Protein AF-A0A3Q3EXM2-F1 (afdb_monomer)

Organism: NCBI:txid56723

Radius of gyration: 18.2 Å; Cα contacts (8 Å, |Δi|>4): 73; chains: 1; bounding box: 41×37×50 Å

Foldseek 3Di:
DVVVLQVCQVCVCPPPVNCNADPHRDQKDKDFPPCPVVVVCQCPVPDDDGDDPDDTDMRIHGDDPPDDDWDFDDDPNHGDDTDDDPPDDPPDD

InterPro domains:
  IPR023411 Ribonuclease A, active site [PS00127] (25-31)
  IPR023412 Ribonuclease A-domain [PF00074] (7-74)
  IPR023412 Ribonuclease A-domain [SM00092] (2-86)
  IPR036816 Ribonuclease A-like domain superfamily [G3DSA:3.10.130.10] (1-88)
  IPR036816 Ribonuclease A-like domain superfamily [SSF54076] (8-84)

Sequence (93 aa):
SAERKLGDCTANMNDPQKEININYCKRLNTFIVGAGQRIRTMCGSKIGEVTSPDTFNTIDCKLQQGSVYPNFTCVNGYPVHYKEEKEGAGSDI

Mean predicted aligned error: 11.0 Å

pLDDT: mean 75.83, std 14.81, range [38.84, 90.56]

Secondary structure (DS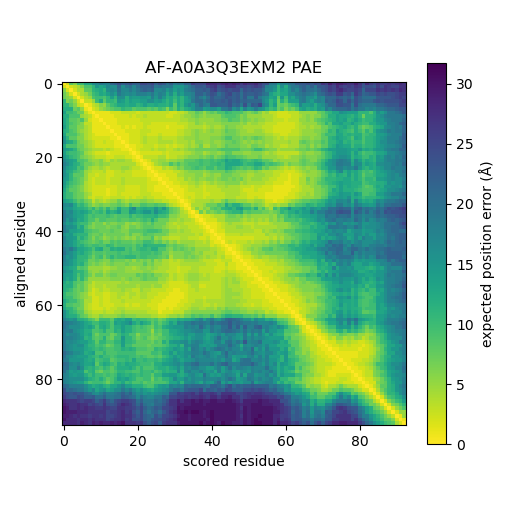SP, 8-state):
-HHHHHHHHHHHHT-TTT-SSSSS--SEEEEEES-HHHHHHHSTT--S----SS--EEEEEEPPTT----EEEEETTEEEEEEPPPS------

Structure (mmCIF, N/CA/C/O backbone):
data_AF-A0A3Q3EXM2-F1
#
_entry.id   AF-A0A3Q3EXM2-F1
#
loop_
_atom_site.group_PDB
_atom_site.id
_atom_site.type_symbol
_atom_site.label_atom_id
_atom_site.label_alt_id
_atom_site.label_comp_id
_atom_site.label_asym_id
_atom_site.label_entity_id
_atom_site.label_seq_id
_atom_site.pdbx_PDB_ins_code
_atom_site.Cartn_x
_atom_site.Cartn_y
_atom_site.Cartn_z
_atom_site.occupancy
_atom_site.B_iso_or_equiv
_atom_site.auth_seq_id
_atom_site.auth_comp_id
_atom_site.auth_asym_id
_atom_site.auth_atom_id
_atom_site.pdbx_PDB_model_num
ATOM 1 N N . SER A 1 1 ? 1.444 -18.378 3.020 1.00 48.22 1 SER A N 1
ATOM 2 C CA . SER A 1 1 ? 2.908 -18.225 3.097 1.00 48.22 1 SER A CA 1
ATOM 3 C C . SER A 1 1 ? 3.249 -16.742 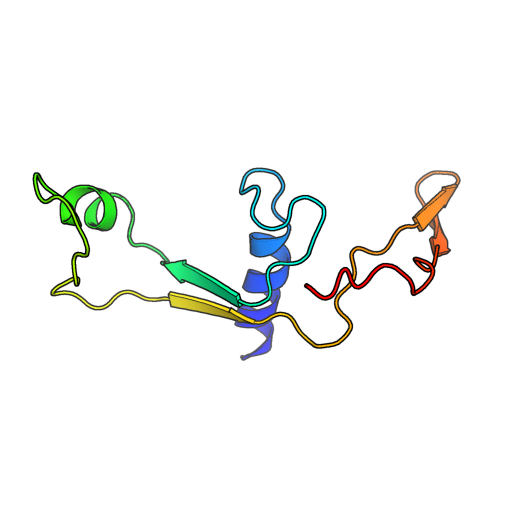3.100 1.00 48.22 1 SER A C 1
ATOM 5 O O . SER A 1 1 ? 2.419 -15.941 2.672 1.00 48.22 1 SER A O 1
ATOM 7 N N . ALA A 1 2 ? 4.427 -16.367 3.604 1.00 48.19 2 ALA A N 1
ATOM 8 C CA . ALA A 1 2 ? 4.911 -14.982 3.607 1.00 48.19 2 ALA A CA 1
ATOM 9 C C . ALA A 1 2 ? 4.935 -14.351 2.197 1.00 48.19 2 ALA A C 1
ATOM 11 O O . ALA A 1 2 ? 4.688 -13.159 2.053 1.00 48.19 2 ALA A O 1
ATOM 12 N N . GLU A 1 3 ? 5.106 -15.167 1.156 1.00 41.59 3 GLU A N 1
ATOM 13 C CA . GLU A 1 3 ? 5.081 -14.747 -0.253 1.00 41.59 3 GLU A CA 1
ATOM 14 C C . GLU A 1 3 ? 3.727 -14.175 -0.687 1.00 41.59 3 GLU A C 1
ATOM 16 O O . GLU A 1 3 ? 3.679 -13.214 -1.448 1.00 41.59 3 GLU A O 1
ATOM 21 N N . ARG A 1 4 ? 2.616 -14.709 -0.157 1.00 48.47 4 ARG A N 1
ATOM 22 C CA . ARG A 1 4 ? 1.268 -14.226 -0.497 1.00 48.47 4 ARG A CA 1
ATOM 23 C C . ARG A 1 4 ? 1.023 -12.811 0.057 1.00 48.47 4 ARG A C 1
ATOM 25 O O . ARG A 1 4 ? 0.450 -11.988 -0.636 1.00 48.47 4 ARG A O 1
ATOM 32 N N . LYS A 1 5 ? 1.550 -12.509 1.255 1.00 54.38 5 LYS A N 1
ATOM 33 C CA . LYS A 1 5 ? 1.491 -11.165 1.871 1.00 54.38 5 LYS A CA 1
ATOM 34 C C . LYS A 1 5 ? 2.420 -10.153 1.184 1.00 54.38 5 LYS A C 1
ATOM 36 O O . LYS A 1 5 ? 2.102 -8.970 1.136 1.00 54.38 5 LYS A O 1
ATOM 41 N N . LEU A 1 6 ? 3.563 -10.601 0.657 1.00 53.59 6 LEU A N 1
ATOM 42 C CA . LEU A 1 6 ? 4.507 -9.732 -0.056 1.00 53.59 6 LEU A CA 1
ATOM 43 C C . LEU A 1 6 ? 3.987 -9.342 -1.452 1.00 53.59 6 LEU A C 1
ATOM 45 O O . LEU A 1 6 ? 4.133 -8.188 -1.852 1.00 53.59 6 LEU A O 1
ATOM 49 N N . GLY A 1 7 ? 3.322 -10.274 -2.150 1.00 58.88 7 GLY A N 1
ATOM 50 C CA . GLY A 1 7 ? 2.618 -9.995 -3.408 1.00 58.88 7 GLY A CA 1
ATOM 51 C C . GLY A 1 7 ? 1.535 -8.921 -3.255 1.00 58.88 7 GLY A C 1
ATOM 52 O O . GLY A 1 7 ? 1.416 -8.045 -4.112 1.00 58.88 7 GLY A O 1
ATOM 53 N N . ASP A 1 8 ? 0.831 -8.918 -2.118 1.00 73.19 8 ASP A N 1
ATOM 54 C CA . ASP A 1 8 ? -0.142 -7.874 -1.788 1.00 73.19 8 ASP A CA 1
ATOM 55 C C . ASP A 1 8 ? 0.533 -6.509 -1.591 1.00 73.19 8 ASP A C 1
ATOM 57 O O . ASP A 1 8 ? 0.009 -5.499 -2.054 1.00 73.19 8 ASP A O 1
ATOM 61 N N . CYS A 1 9 ? 1.701 -6.436 -0.950 1.00 83.81 9 CYS A N 1
ATOM 62 C CA . CYS A 1 9 ? 2.373 -5.155 -0.726 1.00 83.81 9 CYS A CA 1
ATOM 63 C C . CYS A 1 9 ? 2.850 -4.502 -2.020 1.00 83.81 9 CYS A C 1
ATOM 65 O O . CYS A 1 9 ? 2.528 -3.341 -2.258 1.00 83.81 9 CYS A O 1
ATOM 67 N N . THR A 1 10 ? 3.578 -5.220 -2.876 1.00 80.12 10 THR A N 1
ATOM 68 C CA . THR A 1 10 ? 4.106 -4.628 -4.115 1.00 80.12 10 THR A CA 1
ATOM 69 C C . THR A 1 10 ? 2.979 -4.152 -5.027 1.00 80.12 10 THR A C 1
ATOM 71 O O . THR A 1 10 ? 3.050 -3.039 -5.539 1.00 80.12 10 THR A O 1
ATOM 74 N N . ALA A 1 11 ? 1.918 -4.945 -5.195 1.00 84.38 11 ALA A N 1
ATOM 75 C CA . ALA A 1 11 ? 0.783 -4.548 -6.023 1.00 84.38 11 ALA A CA 1
ATOM 76 C C . ALA A 1 11 ? 0.025 -3.351 -5.427 1.00 84.38 11 ALA A C 1
ATOM 78 O O . ALA A 1 11 ? -0.252 -2.389 -6.134 1.00 84.38 11 ALA A O 1
ATOM 79 N N . ASN A 1 12 ? -0.270 -3.367 -4.120 1.00 85.94 12 ASN A N 1
ATOM 80 C CA . ASN A 1 12 ? -1.047 -2.297 -3.488 1.00 85.94 12 ASN A CA 1
ATOM 81 C C . ASN A 1 12 ? -0.268 -0.985 -3.330 1.00 85.94 12 ASN A C 1
ATOM 83 O O . ASN A 1 12 ? -0.868 0.082 -3.415 1.00 85.94 12 ASN A O 1
ATOM 87 N N . MET A 1 13 ? 1.041 -1.043 -3.074 1.00 85.38 13 MET A N 1
ATOM 88 C CA . MET A 1 13 ? 1.886 0.148 -2.912 1.00 85.38 13 MET A CA 1
ATOM 89 C C . MET A 1 13 ? 2.147 0.866 -4.241 1.00 85.38 13 MET A C 1
ATOM 91 O O . MET A 1 13 ? 2.344 2.077 -4.244 1.00 85.38 13 MET A O 1
ATOM 95 N N . ASN A 1 14 ? 2.138 0.123 -5.353 1.00 80.69 14 ASN A N 1
ATOM 96 C CA . ASN A 1 14 ? 2.361 0.638 -6.706 1.00 80.69 14 ASN A CA 1
ATOM 97 C C . ASN A 1 14 ? 1.063 0.845 -7.500 1.00 80.69 14 ASN A C 1
ATOM 99 O O . ASN A 1 14 ? 1.119 1.114 -8.697 1.00 80.69 14 ASN A O 1
ATOM 103 N N . ASP A 1 15 ? -0.098 0.691 -6.863 1.00 85.56 15 ASP A N 1
ATOM 104 C CA . ASP A 1 15 ? -1.386 0.929 -7.504 1.00 85.56 15 ASP A CA 1
ATOM 105 C C . ASP A 1 15 ? -1.524 2.429 -7.835 1.00 85.56 15 ASP A C 1
ATOM 107 O O . ASP A 1 15 ? -1.564 3.253 -6.909 1.00 85.56 15 ASP A O 1
ATOM 111 N N . PRO A 1 16 ? -1.615 2.811 -9.125 1.00 80.31 16 PRO A N 1
ATOM 112 C CA . PRO A 1 16 ? -1.679 4.212 -9.524 1.00 80.31 16 PRO A CA 1
ATOM 113 C C . PRO A 1 16 ? -2.937 4.919 -9.008 1.00 80.31 16 PRO A C 1
ATOM 115 O O . PRO A 1 16 ? -2.923 6.136 -8.880 1.00 80.31 16 PRO A O 1
ATOM 118 N N . GLN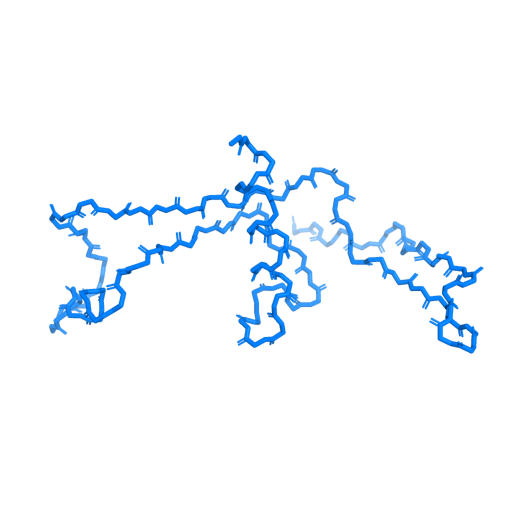 A 1 17 ? -4.006 4.189 -8.667 1.00 85.19 17 GLN A N 1
ATOM 119 C CA . GLN A 1 17 ? -5.222 4.782 -8.098 1.00 85.19 17 GLN A CA 1
ATOM 120 C C . GLN A 1 17 ? -5.086 5.116 -6.609 1.00 85.19 17 GLN A C 1
ATOM 122 O O . GLN A 1 17 ? -5.908 5.854 -6.067 1.00 85.19 17 GLN A O 1
ATOM 127 N N . LYS A 1 18 ? -4.090 4.540 -5.924 1.00 83.50 18 LYS A N 1
ATOM 128 C CA . L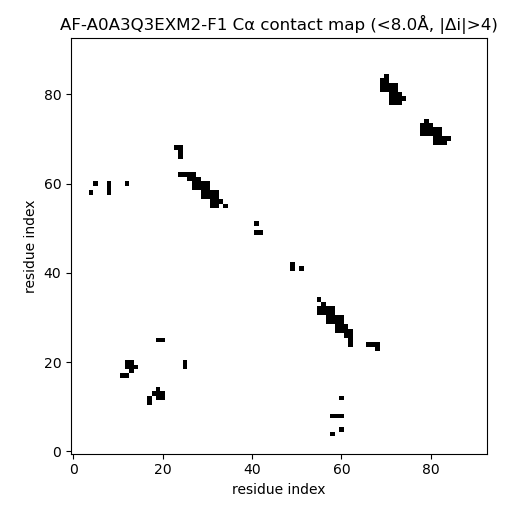YS A 1 18 ? -3.884 4.731 -4.481 1.00 83.50 18 LYS A CA 1
ATOM 129 C C . LYS A 1 18 ? -2.875 5.822 -4.163 1.00 83.50 18 LYS A C 1
ATOM 131 O O . LYS A 1 18 ? -2.829 6.246 -3.013 1.00 83.50 18 LYS A O 1
ATOM 136 N N . GLU A 1 19 ? -2.082 6.248 -5.149 1.00 83.19 19 GLU A N 1
ATOM 137 C CA . GLU A 1 19 ? -1.196 7.414 -5.037 1.00 83.19 19 GLU A CA 1
ATOM 138 C C . GLU A 1 19 ? -0.234 7.352 -3.824 1.00 83.19 19 GLU A C 1
ATOM 140 O O . GLU A 1 19 ? 0.154 8.367 -3.255 1.00 83.19 19 GLU A O 1
ATOM 145 N N . ILE A 1 20 ? 0.166 6.147 -3.393 1.00 83.25 20 ILE A N 1
ATOM 146 C CA . ILE A 1 20 ? 0.969 5.962 -2.166 1.00 83.25 20 ILE A CA 1
ATOM 147 C C . ILE A 1 20 ? 2.437 6.287 -2.411 1.00 83.25 20 ILE A C 1
ATOM 149 O O . ILE A 1 20 ? 3.076 6.962 -1.606 1.00 83.25 20 ILE A O 1
ATOM 153 N N . ASN A 1 21 ? 2.970 5.785 -3.517 1.00 79.00 21 ASN A N 1
ATOM 154 C CA . ASN A 1 21 ? 4.344 6.005 -3.914 1.00 79.00 21 ASN A CA 1
ATOM 155 C C . ASN A 1 21 ? 4.368 6.852 -5.192 1.00 79.00 21 ASN A C 1
ATOM 157 O O . ASN A 1 21 ? 4.538 6.344 -6.300 1.00 79.00 21 ASN A O 1
ATOM 161 N N . ILE A 1 22 ? 4.155 8.157 -5.037 1.00 70.31 22 ILE A N 1
ATOM 162 C CA . ILE A 1 22 ? 4.293 9.116 -6.135 1.00 70.31 22 ILE A CA 1
ATOM 163 C C . ILE A 1 22 ? 5.710 9.687 -6.074 1.00 70.31 22 ILE A C 1
ATOM 165 O O . ILE A 1 22 ? 6.066 10.347 -5.101 1.00 70.31 22 ILE A O 1
ATOM 169 N N . ASN A 1 23 ? 6.520 9.443 -7.107 1.00 69.31 23 ASN A N 1
ATOM 170 C CA . ASN A 1 23 ? 7.906 9.924 -7.263 1.00 69.31 23 ASN A CA 1
ATOM 171 C C . ASN A 1 23 ? 8.934 9.426 -6.225 1.00 69.31 23 ASN A C 1
A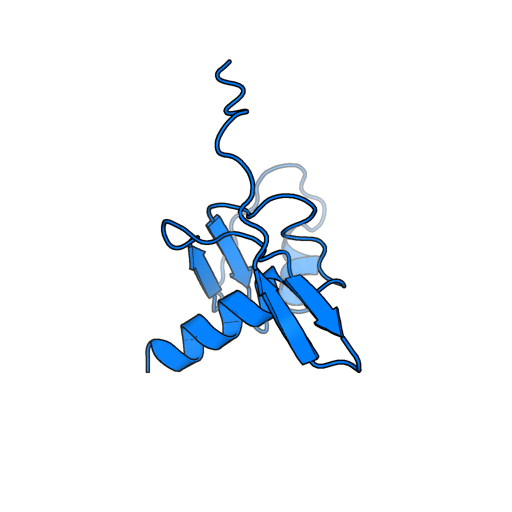TOM 173 O O . ASN A 1 23 ? 10.126 9.642 -6.411 1.00 69.31 23 ASN A O 1
ATOM 177 N N . TYR A 1 24 ? 8.515 8.756 -5.150 1.00 73.75 24 TYR A N 1
ATOM 178 C CA . TYR A 1 24 ? 9.401 8.099 -4.189 1.00 73.75 24 TYR A CA 1
ATOM 179 C C . TYR A 1 24 ? 8.708 6.909 -3.519 1.00 73.75 24 TYR A C 1
ATOM 181 O O . TYR A 1 24 ? 7.482 6.846 -3.414 1.00 73.75 24 TYR A O 1
ATOM 189 N N . CYS A 1 25 ? 9.503 5.955 -3.033 1.00 80.25 25 CYS A N 1
ATOM 190 C CA . CYS A 1 25 ? 9.001 4.795 -2.303 1.00 80.25 25 CYS A CA 1
ATOM 191 C C . CYS A 1 25 ? 8.789 5.133 -0.820 1.00 80.25 25 CYS A C 1
ATOM 193 O O . CYS A 1 25 ? 9.748 5.416 -0.092 1.00 80.25 25 CYS A O 1
ATOM 195 N N . LYS A 1 26 ? 7.552 5.041 -0.325 1.00 84.19 26 LYS A N 1
ATOM 196 C CA . LYS A 1 26 ? 7.261 5.187 1.105 1.00 84.19 26 LYS A CA 1
ATOM 197 C C . LYS A 1 26 ? 7.912 4.044 1.892 1.00 84.19 26 LYS A C 1
ATOM 199 O O . LYS A 1 26 ? 7.725 2.869 1.581 1.00 84.19 26 LYS A O 1
ATOM 204 N N . ARG A 1 27 ? 8.664 4.385 2.947 1.00 84.12 27 ARG A N 1
ATOM 205 C CA . ARG A 1 27 ? 9.438 3.407 3.743 1.00 84.12 27 ARG A CA 1
ATOM 206 C C . ARG A 1 27 ? 8.570 2.385 4.483 1.00 84.12 27 ARG A C 1
ATOM 208 O O . ARG A 1 27 ? 8.985 1.240 4.647 1.00 84.12 27 ARG A O 1
ATOM 215 N N . LEU A 1 28 ? 7.399 2.799 4.959 1.00 87.94 28 LEU A N 1
ATOM 216 C CA . LEU A 1 28 ? 6.468 1.961 5.711 1.00 87.94 28 LEU A CA 1
ATOM 217 C C . LEU A 1 28 ? 5.032 2.394 5.416 1.00 87.94 28 LEU A C 1
ATOM 219 O O . LEU A 1 28 ? 4.731 3.589 5.426 1.00 87.94 28 LEU A O 1
ATOM 223 N N . ASN A 1 29 ? 4.144 1.435 5.188 1.00 88.94 29 ASN A N 1
ATOM 224 C CA . ASN A 1 29 ? 2.717 1.682 5.044 1.00 88.94 29 ASN A CA 1
ATOM 225 C C . ASN A 1 29 ? 1.907 0.519 5.612 1.00 88.94 29 ASN A C 1
ATOM 227 O O . ASN A 1 29 ? 2.279 -0.634 5.417 1.00 88.94 29 ASN A O 1
ATOM 231 N N . THR A 1 30 ? 0.774 0.818 6.238 1.00 89.88 30 THR A N 1
ATOM 232 C CA . THR A 1 30 ? -0.146 -0.196 6.755 1.00 89.88 30 THR A CA 1
ATOM 233 C C . THR A 1 30 ? -1.476 -0.080 6.030 1.00 89.88 30 THR A C 1
ATOM 235 O O . THR A 1 30 ? -2.102 0.980 6.027 1.00 89.88 30 THR A O 1
ATOM 238 N N . PHE A 1 31 ? -1.923 -1.176 5.425 1.00 89.31 31 PHE A N 1
ATOM 239 C CA . PHE A 1 31 ? -3.272 -1.290 4.883 1.00 89.31 31 PHE A CA 1
ATOM 240 C C . PHE A 1 31 ? -4.174 -1.964 5.901 1.00 89.31 31 PHE A C 1
ATOM 242 O O . PHE A 1 31 ? -3.821 -3.012 6.436 1.00 89.31 31 PHE A O 1
ATOM 249 N N . ILE A 1 32 ? -5.363 -1.407 6.119 1.00 88.31 32 ILE A N 1
ATOM 250 C CA . ILE A 1 32 ? -6.405 -2.080 6.892 1.00 88.31 32 ILE A CA 1
ATOM 251 C C . ILE A 1 32 ? -7.325 -2.819 5.917 1.00 88.31 32 ILE A C 1
ATOM 253 O O . ILE A 1 32 ? -7.879 -2.223 4.992 1.00 88.31 32 ILE A O 1
ATOM 257 N N . VAL A 1 33 ? -7.481 -4.127 6.108 1.00 84.31 33 VAL A N 1
ATOM 258 C CA . VAL A 1 33 ? -8.173 -5.022 5.176 1.00 84.31 33 VAL A CA 1
ATOM 259 C C . VAL A 1 33 ? -9.592 -5.302 5.654 1.00 84.31 33 VAL A C 1
ATOM 261 O O . VAL A 1 33 ? -9.820 -5.629 6.816 1.00 84.31 33 VAL A O 1
ATOM 264 N N . GLY A 1 34 ? -10.560 -5.207 4.738 1.00 73.50 34 GLY A N 1
ATOM 265 C CA . GLY A 1 34 ? -11.945 -5.622 4.993 1.00 73.50 34 GLY A CA 1
ATOM 266 C C . GLY A 1 34 ? -12.721 -4.732 5.969 1.00 73.50 34 GLY A C 1
ATOM 267 O O . GLY A 1 34 ? -13.774 -5.131 6.452 1.00 73.50 34 GLY A O 1
ATOM 268 N N . ALA A 1 35 ? -12.223 -3.530 6.263 1.00 71.62 35 ALA A N 1
ATOM 269 C CA . ALA A 1 35 ? -12.781 -2.680 7.312 1.00 71.62 35 ALA A CA 1
ATOM 270 C C . ALA A 1 35 ? -13.817 -1.640 6.826 1.00 71.62 35 ALA A C 1
ATOM 272 O O . ALA A 1 35 ? -14.571 -1.107 7.637 1.00 71.62 35 ALA A O 1
ATOM 273 N N . GLY A 1 36 ? -13.916 -1.401 5.510 1.00 71.81 36 GLY A N 1
ATOM 274 C CA . GLY A 1 36 ? -15.040 -0.729 4.835 1.00 71.81 36 GLY A CA 1
ATOM 275 C C . GLY A 1 36 ? -15.686 0.448 5.587 1.00 71.81 36 GLY A C 1
ATOM 276 O O . GLY A 1 36 ? -15.018 1.401 5.985 1.00 71.81 36 GLY A O 1
ATOM 277 N N . GLN A 1 37 ? -17.012 0.384 5.772 1.00 72.25 37 GLN A N 1
ATOM 278 C CA . GLN A 1 37 ? -17.792 1.417 6.472 1.00 72.25 37 GLN A CA 1
ATOM 279 C C . GLN A 1 37 ? -17.471 1.522 7.970 1.00 72.25 37 GLN A C 1
ATOM 281 O O . GLN A 1 37 ? -17.621 2.604 8.531 1.00 72.25 37 GLN A O 1
ATOM 286 N N . ARG A 1 38 ? -16.985 0.447 8.615 1.00 76.75 38 ARG A N 1
ATOM 287 C CA . ARG A 1 38 ? -16.672 0.470 10.056 1.00 76.75 38 ARG A CA 1
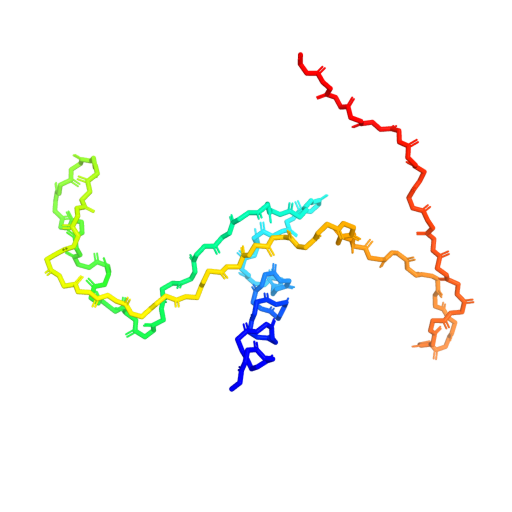ATOM 288 C C . ARG A 1 38 ? -15.618 1.523 10.379 1.00 76.75 38 ARG A C 1
ATOM 290 O O . ARG A 1 38 ? -15.804 2.267 11.335 1.00 76.75 38 ARG A O 1
ATOM 297 N N . ILE A 1 39 ? -14.572 1.645 9.554 1.00 82.25 39 ILE A N 1
ATOM 298 C CA . ILE A 1 39 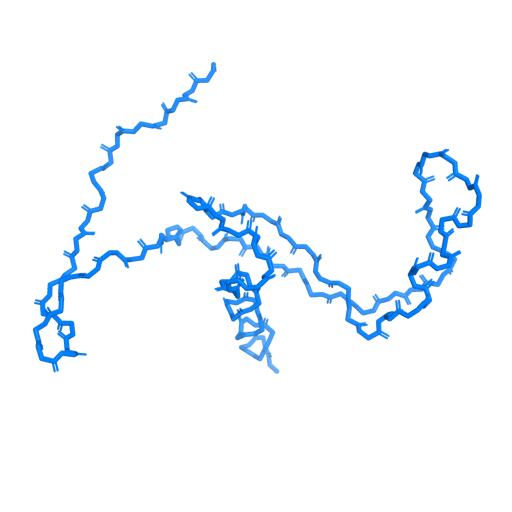? -13.540 2.680 9.744 1.00 82.25 39 ILE A CA 1
ATOM 299 C C . ILE A 1 39 ? -14.117 4.084 9.588 1.00 82.25 39 ILE A C 1
ATOM 301 O O . ILE A 1 39 ? -13.807 4.957 10.395 1.00 82.25 39 ILE A O 1
ATOM 305 N N . ARG A 1 40 ? -14.977 4.306 8.584 1.00 78.81 40 ARG A N 1
ATOM 306 C CA . ARG A 1 40 ? -15.569 5.631 8.329 1.00 78.81 40 ARG A CA 1
ATOM 307 C C . ARG A 1 40 ? -16.346 6.152 9.532 1.00 78.81 40 ARG A C 1
ATOM 309 O O . ARG A 1 40 ? -16.319 7.348 9.801 1.00 78.81 40 ARG A O 1
ATOM 316 N N . THR A 1 41 ? -17.007 5.262 10.264 1.00 83.81 41 THR A N 1
ATOM 317 C CA . THR A 1 41 ? -17.799 5.633 11.439 1.00 83.81 41 THR A CA 1
ATOM 318 C C . THR A 1 41 ? -16.974 5.828 12.715 1.00 83.81 41 THR A C 1
ATOM 320 O O . THR A 1 41 ? -17.505 6.388 13.669 1.00 83.81 41 THR A O 1
ATOM 323 N N . MET A 1 42 ? -15.696 5.417 12.762 1.00 84.69 42 MET A N 1
ATOM 324 C CA . MET A 1 42 ? -14.894 5.470 14.001 1.00 84.69 42 MET A CA 1
ATOM 325 C C . MET A 1 42 ? -14.623 6.893 14.483 1.00 84.69 42 MET A C 1
ATOM 327 O O . MET A 1 42 ? -14.631 7.146 15.686 1.00 84.69 42 MET A O 1
ATOM 331 N N . CYS A 1 43 ? -14.390 7.824 13.557 1.00 85.25 43 CYS A N 1
ATOM 332 C CA . CYS A 1 43 ? -14.111 9.208 13.925 1.00 85.25 43 CYS A CA 1
ATOM 333 C 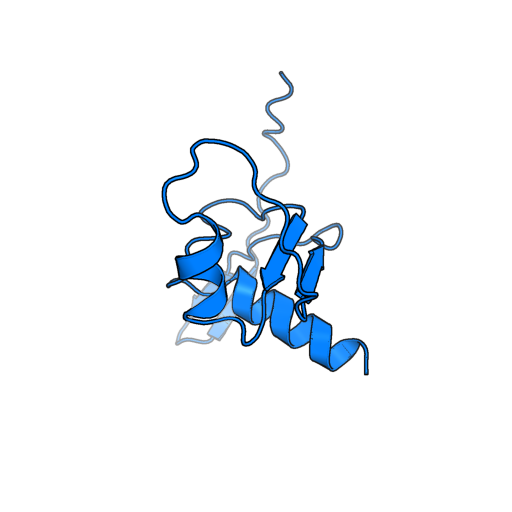C . CYS A 1 43 ? -15.352 9.896 14.512 1.00 85.25 43 CYS A C 1
ATOM 335 O O . CYS A 1 43 ? -15.220 10.750 15.388 1.00 85.25 43 CYS A O 1
ATOM 337 N N . GLY A 1 44 ? -16.560 9.507 14.081 1.00 84.94 44 GLY A N 1
ATOM 338 C CA . GLY A 1 44 ? -17.807 10.145 14.501 1.00 84.94 44 GLY A CA 1
ATOM 339 C C . GLY A 1 44 ? -17.727 11.669 14.358 1.00 84.94 44 GLY A C 1
ATOM 340 O O . GLY A 1 44 ? -17.443 12.176 13.277 1.00 84.94 44 GLY A O 1
ATOM 341 N N . SER A 1 45 ? -17.937 12.389 15.465 1.00 86.56 45 SER A N 1
ATOM 342 C CA . SER A 1 45 ? -17.763 13.847 15.570 1.00 86.56 45 SER A CA 1
ATOM 343 C C . SER A 1 45 ? -16.485 14.270 16.313 1.00 86.56 45 SER A C 1
ATOM 345 O O . SER A 1 45 ? -16.355 15.436 16.688 1.00 86.56 45 SER A O 1
ATOM 347 N N . LYS A 1 46 ? -15.574 13.337 16.615 1.00 84.62 46 LYS A N 1
ATOM 348 C CA . LYS A 1 46 ? -14.350 13.622 17.376 1.00 84.62 46 LYS A CA 1
ATOM 349 C C . LYS A 1 46 ? -13.309 14.299 16.486 1.00 84.62 46 LYS A C 1
ATOM 351 O O . LYS A 1 46 ? -13.171 13.966 15.312 1.00 84.62 46 LYS A O 1
ATOM 356 N N . ILE A 1 47 ? -12.546 15.211 17.081 1.00 85.31 47 ILE A N 1
ATOM 357 C CA . ILE A 1 47 ? -11.372 15.841 16.471 1.00 85.31 47 ILE A CA 1
ATOM 358 C C . ILE A 1 47 ? -10.145 15.335 17.227 1.00 85.31 47 ILE A C 1
ATOM 360 O O . ILE A 1 47 ? -10.121 15.385 18.455 1.00 85.31 47 ILE A O 1
ATOM 364 N N . GLY A 1 48 ? -9.142 14.852 16.496 1.00 87.62 48 GLY A N 1
ATOM 365 C CA . GLY A 1 48 ? -7.915 14.287 17.058 1.00 87.62 48 GLY A CA 1
ATOM 366 C C . GLY A 1 48 ? -7.793 12.781 16.835 1.00 87.62 48 GLY A C 1
ATOM 367 O O . GLY A 1 48 ? -8.508 12.191 16.025 1.00 87.62 48 GLY A O 1
ATOM 368 N N . GLU A 1 49 ? -6.843 12.170 17.537 1.00 90.38 49 GLU A N 1
ATOM 369 C CA . GLU A 1 49 ? -6.544 10.745 17.410 1.00 90.38 49 GLU A CA 1
ATOM 370 C C . GLU A 1 49 ? -7.652 9.883 18.031 1.00 90.38 49 GLU A C 1
ATOM 372 O O . GLU A 1 49 ? -8.176 10.176 19.109 1.00 90.38 49 GLU A O 1
ATOM 377 N N . VAL A 1 50 ? -8.014 8.798 17.345 1.00 88.38 50 VAL A N 1
ATOM 378 C CA . VAL A 1 50 ? -9.014 7.833 17.811 1.00 88.38 50 VAL A CA 1
ATOM 379 C C . VAL A 1 50 ? -8.420 6.434 17.749 1.00 88.38 50 VAL A C 1
ATOM 381 O O . VAL A 1 50 ? -7.957 5.991 16.700 1.00 88.38 50 VAL A O 1
ATOM 384 N N . THR A 1 51 ? -8.498 5.716 18.866 1.00 89.50 51 THR A N 1
ATOM 385 C CA . THR A 1 51 ? -8.169 4.290 18.936 1.00 89.50 51 THR A CA 1
ATOM 386 C C . THR A 1 51 ? -9.439 3.468 18.749 1.00 89.50 51 THR A C 1
ATOM 388 O O . THR A 1 51 ? -10.441 3.700 19.427 1.00 89.50 51 THR A O 1
ATOM 391 N N . SER A 1 52 ? -9.403 2.505 17.828 1.00 86.50 52 SER A N 1
ATOM 392 C CA . SER A 1 52 ? -10.510 1.567 17.632 1.00 86.50 52 SER A CA 1
ATOM 393 C C . SER A 1 52 ? -10.693 0.661 18.858 1.00 86.50 52 SER A C 1
ATOM 395 O O . SER A 1 52 ? -9.693 0.159 19.373 1.00 86.50 52 SER A O 1
ATOM 397 N N . PRO A 1 53 ? -11.937 0.390 19.302 1.00 85.44 53 PRO A N 1
ATOM 398 C CA . PRO A 1 53 ? -12.203 -0.654 20.293 1.00 85.44 53 PRO A CA 1
ATOM 399 C C . PRO A 1 53 ? -12.065 -2.072 19.709 1.00 85.44 53 PRO A C 1
ATOM 401 O O . PRO A 1 53 ? -11.861 -3.024 20.457 1.00 85.44 53 PRO A O 1
ATOM 404 N N . ASP A 1 54 ? -12.158 -2.203 18.382 1.00 85.62 54 ASP A N 1
ATOM 405 C CA . ASP A 1 54 ? -12.057 -3.465 17.651 1.00 85.62 54 ASP A CA 1
ATOM 406 C C . ASP A 1 54 ? -10.669 -3.637 17.023 1.00 85.62 54 ASP A C 1
ATOM 408 O O . ASP A 1 54 ? -10.038 -2.668 16.585 1.00 85.62 54 ASP A O 1
ATOM 412 N N . THR A 1 55 ? -10.228 -4.888 16.889 1.00 86.06 55 THR A N 1
ATOM 413 C CA . THR A 1 55 ? -9.054 -5.236 16.083 1.00 86.06 55 THR A CA 1
ATOM 414 C C . THR A 1 55 ? -9.415 -5.324 14.601 1.00 86.06 55 THR A C 1
ATOM 416 O O . THR A 1 55 ? -10.506 -5.755 14.222 1.00 86.06 55 THR A O 1
ATOM 419 N N . PHE A 1 56 ? -8.471 -4.943 13.740 1.00 86.69 56 PHE A N 1
ATOM 420 C CA . PHE A 1 56 ? -8.603 -5.101 12.296 1.00 86.69 56 PHE A CA 1
ATOM 421 C C . PHE A 1 56 ? -7.451 -5.921 11.739 1.00 86.69 56 PHE A C 1
ATOM 423 O O . PHE A 1 56 ? -6.324 -5.851 12.224 1.00 86.69 56 PHE A O 1
ATOM 430 N N . ASN A 1 57 ? -7.734 -6.655 10.666 1.00 86.12 57 ASN A N 1
ATOM 431 C CA . ASN A 1 57 ? -6.682 -7.284 9.889 1.00 86.12 57 ASN A CA 1
ATOM 432 C C . ASN A 1 57 ? -5.891 -6.204 9.159 1.00 86.12 57 ASN A C 1
ATOM 434 O O . ASN A 1 57 ? -6.465 -5.397 8.422 1.00 86.12 57 ASN A O 1
ATOM 438 N N . THR A 1 58 ? -4.577 -6.216 9.339 1.00 87.81 58 THR A N 1
ATOM 439 C CA . THR A 1 58 ? -3.670 -5.292 8.670 1.00 87.81 58 THR A CA 1
ATOM 440 C C . THR A 1 58 ? -2.663 -6.028 7.798 1.00 87.81 58 THR A C 1
ATOM 442 O O . THR A 1 58 ? -2.336 -7.199 8.015 1.00 87.81 58 THR A O 1
ATOM 445 N N . ILE A 1 59 ? -2.178 -5.320 6.783 1.00 88.44 59 ILE A N 1
ATOM 446 C CA . ILE A 1 59 ? -1.014 -5.704 5.992 1.00 88.44 59 ILE A CA 1
ATOM 447 C C . ILE A 1 59 ? 0.011 -4.588 6.154 1.00 88.44 59 ILE A C 1
ATOM 449 O O . ILE A 1 59 ? -0.197 -3.476 5.666 1.00 88.44 59 ILE A O 1
ATOM 453 N N . ASP A 1 60 ? 1.108 -4.901 6.838 1.00 89.44 60 ASP A N 1
ATOM 454 C CA . ASP A 1 60 ? 2.237 -3.994 7.005 1.00 89.44 60 ASP A CA 1
ATOM 455 C C . ASP A 1 60 ? 3.235 -4.189 5.863 1.00 89.44 60 ASP A C 1
ATOM 457 O O . ASP A 1 60 ? 3.827 -5.257 5.692 1.00 89.44 60 ASP A O 1
ATOM 461 N N . CYS A 1 61 ? 3.427 -3.131 5.086 1.00 88.25 61 CYS A N 1
ATOM 462 C CA . CYS A 1 61 ? 4.326 -3.079 3.948 1.00 88.25 61 CYS A CA 1
ATOM 463 C C . CYS A 1 61 ? 5.544 -2.239 4.304 1.00 88.25 61 CYS A C 1
ATOM 465 O O . CYS A 1 61 ? 5.469 -1.013 4.408 1.00 88.25 61 CYS A O 1
ATOM 467 N N . LYS A 1 62 ? 6.679 -2.911 4.486 1.00 86.75 62 LYS A N 1
ATOM 468 C CA . LYS A 1 62 ? 7.974 -2.273 4.709 1.00 86.75 62 LYS A CA 1
ATOM 469 C C . LYS A 1 62 ? 8.770 -2.276 3.412 1.00 86.75 62 LYS A C 1
ATOM 471 O O . LYS A 1 62 ? 8.893 -3.317 2.767 1.00 86.75 62 LYS A O 1
ATOM 476 N N . LEU A 1 63 ? 9.334 -1.123 3.064 1.00 82.44 63 LEU A N 1
ATOM 477 C CA . LEU A 1 63 ? 10.246 -1.001 1.937 1.00 82.44 63 LEU A CA 1
ATOM 478 C C . LEU A 1 63 ? 11.454 -1.912 2.164 1.00 82.44 63 LEU A C 1
ATOM 480 O O . LEU A 1 63 ? 12.149 -1.796 3.178 1.00 82.44 63 LEU A O 1
ATOM 484 N N . GLN A 1 64 ? 11.691 -2.827 1.229 1.00 78.69 64 GLN A N 1
ATOM 485 C CA . GLN A 1 64 ? 12.891 -3.652 1.250 1.00 78.69 64 GLN A CA 1
ATOM 486 C C . GLN A 1 64 ? 14.077 -2.809 0.772 1.00 78.69 64 GLN A C 1
ATOM 488 O O . GLN A 1 64 ? 13.949 -2.019 -0.166 1.00 78.69 64 GLN A O 1
ATOM 493 N N . GLN A 1 65 ? 15.222 -2.936 1.443 1.00 64.81 65 GLN A N 1
ATOM 494 C CA . GLN A 1 65 ? 16.433 -2.183 1.114 1.00 64.81 65 GLN A CA 1
ATOM 495 C C . GLN A 1 65 ? 16.802 -2.396 -0.366 1.00 64.81 65 GLN A C 1
ATOM 497 O O . GLN A 1 65 ? 16.839 -3.534 -0.823 1.00 64.81 65 GLN A O 1
ATOM 502 N N . GLY A 1 66 ? 17.023 -1.306 -1.112 1.00 60.31 66 GLY A N 1
ATOM 503 C CA . GLY A 1 66 ? 17.295 -1.348 -2.557 1.00 60.31 66 GLY A CA 1
ATOM 504 C C . GLY A 1 66 ? 16.060 -1.342 -3.472 1.00 60.31 66 GLY A C 1
ATOM 505 O O . GLY A 1 66 ? 16.205 -1.511 -4.676 1.00 60.31 66 GLY A O 1
ATOM 506 N N . SER A 1 67 ? 14.847 -1.147 -2.942 1.00 61.53 67 SER A N 1
ATOM 507 C CA . SER A 1 67 ? 13.636 -1.028 -3.772 1.00 61.53 67 SER A CA 1
ATOM 508 C C . SER A 1 67 ? 13.561 0.346 -4.452 1.00 61.53 67 SER A C 1
ATOM 510 O O . SER A 1 67 ? 13.242 1.346 -3.807 1.00 61.53 67 SER A O 1
ATOM 512 N N . VAL A 1 68 ? 13.830 0.375 -5.756 1.00 65.94 68 VAL A N 1
ATOM 513 C CA . VAL A 1 68 ? 13.773 1.562 -6.630 1.00 65.94 68 VAL A CA 1
ATOM 514 C C . VAL A 1 68 ? 12.616 1.400 -7.619 1.00 65.94 68 VAL A C 1
ATOM 516 O O . VAL A 1 68 ? 12.246 0.269 -7.931 1.00 65.94 68 VAL A O 1
ATOM 519 N N . TYR A 1 69 ? 12.059 2.498 -8.136 1.00 66.12 69 TYR A N 1
ATOM 520 C CA . TYR A 1 69 ? 11.239 2.447 -9.350 1.00 66.12 69 TYR A CA 1
ATOM 521 C C . TYR A 1 69 ? 12.153 2.206 -10.550 1.00 66.12 69 TYR A C 1
ATOM 523 O O . TYR A 1 69 ? 12.917 3.103 -10.906 1.00 66.12 69 TYR A O 1
ATOM 531 N N . PRO A 1 70 ? 12.134 1.014 -11.171 1.00 67.62 70 PRO A N 1
ATOM 532 C CA . PRO A 1 70 ? 13.061 0.743 -12.245 1.00 67.62 70 PRO A CA 1
ATOM 533 C C . PRO A 1 70 ? 12.638 1.502 -13.504 1.00 67.62 70 PRO A C 1
ATOM 535 O O . PRO A 1 70 ? 11.543 1.303 -14.032 1.00 67.62 70 PRO A O 1
ATOM 538 N N . ASN A 1 71 ? 13.522 2.357 -14.010 1.00 75.81 71 ASN A N 1
ATOM 539 C CA . ASN A 1 71 ? 13.316 3.030 -15.284 1.00 75.81 71 ASN A CA 1
ATOM 540 C C . ASN A 1 71 ? 13.848 2.142 -16.415 1.00 75.81 71 ASN A C 1
ATOM 542 O O . ASN A 1 71 ? 15.020 1.774 -16.421 1.00 75.81 71 ASN A O 1
ATOM 546 N N . PHE A 1 72 ? 13.011 1.818 -17.403 1.00 80.94 72 PHE A N 1
ATOM 547 C CA . PHE A 1 72 ? 13.414 1.017 -18.564 1.00 80.94 72 PHE A CA 1
ATOM 548 C C . PHE A 1 72 ? 13.300 1.806 -19.869 1.00 80.94 72 PHE A C 1
ATOM 550 O O . PHE A 1 72 ? 12.409 2.637 -20.044 1.00 80.94 72 PHE A O 1
ATOM 557 N N . THR A 1 73 ? 14.183 1.507 -20.821 1.00 83.44 73 THR A N 1
ATOM 558 C CA . THR A 1 73 ? 13.943 1.798 -22.238 1.00 83.44 73 THR A CA 1
ATOM 559 C C . THR A 1 73 ? 13.304 0.572 -22.875 1.00 83.44 73 THR A C 1
ATOM 561 O O . THR A 1 73 ? 13.842 -0.533 -22.763 1.00 83.44 73 THR A O 1
ATOM 564 N N . CYS A 1 74 ? 12.194 0.774 -23.584 1.00 87.50 74 CYS A N 1
ATOM 565 C CA . CYS A 1 74 ? 11.486 -0.290 -24.289 1.00 87.50 74 CYS A CA 1
ATOM 566 C C . CYS A 1 74 ? 1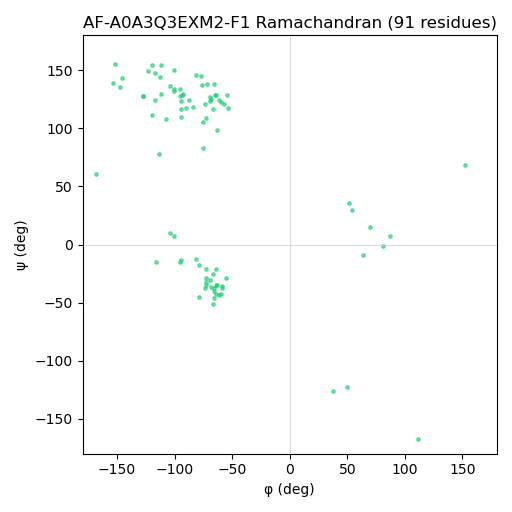1.559 -0.102 -25.812 1.00 87.50 74 CYS A C 1
ATOM 568 O O . CYS A 1 74 ? 11.477 1.024 -26.302 1.00 87.50 74 CYS A O 1
ATOM 570 N N . VAL A 1 75 ? 11.655 -1.206 -26.560 1.00 90.44 75 VAL A N 1
ATOM 571 C CA . VAL A 1 75 ? 11.536 -1.255 -28.029 1.00 90.44 75 VAL A CA 1
ATOM 572 C C . VAL A 1 75 ? 10.498 -2.316 -28.382 1.00 90.44 75 VAL A C 1
ATOM 574 O O . VAL A 1 75 ? 10.574 -3.443 -27.901 1.00 90.44 75 VAL A O 1
ATOM 577 N N . ASN A 1 76 ? 9.498 -1.954 -29.193 1.00 90.56 76 ASN A N 1
ATOM 578 C CA . ASN A 1 76 ? 8.375 -2.829 -29.568 1.00 90.56 76 ASN A CA 1
ATOM 579 C C . ASN A 1 76 ? 7.656 -3.479 -28.366 1.00 90.56 76 ASN A C 1
ATOM 581 O O . ASN A 1 76 ? 7.234 -4.627 -28.438 1.00 90.56 76 ASN A O 1
ATOM 585 N N . GLY A 1 77 ? 7.539 -2.755 -27.247 1.00 84.62 77 GLY A N 1
ATOM 586 C CA . GLY A 1 77 ? 6.894 -3.252 -26.024 1.00 84.62 77 GLY A CA 1
ATOM 587 C C . GLY A 1 77 ? 7.772 -4.142 -25.136 1.00 84.62 77 GLY A C 1
ATOM 588 O O . GLY A 1 77 ? 7.323 -4.534 -24.063 1.00 84.62 77 GLY A O 1
ATOM 589 N N . TYR A 1 78 ? 9.020 -4.414 -25.529 1.00 86.00 78 TYR A N 1
ATOM 590 C CA . TYR A 1 78 ? 9.964 -5.212 -24.744 1.00 86.00 78 TYR A CA 1
ATOM 591 C C . TYR A 1 78 ? 11.016 -4.328 -24.065 1.00 86.00 78 TYR A C 1
ATOM 593 O O . TYR A 1 78 ? 11.553 -3.427 -24.718 1.00 86.00 78 TYR A O 1
ATOM 601 N N . PRO A 1 79 ? 11.351 -4.574 -22.785 1.00 86.12 79 PRO A N 1
ATOM 602 C CA . PRO A 1 79 ? 12.439 -3.869 -22.119 1.00 86.12 79 PRO A CA 1
ATOM 603 C C . PRO A 1 79 ? 13.776 -4.292 -22.738 1.00 86.12 79 PRO A C 1
ATOM 605 O O . PRO A 1 79 ? 14.090 -5.478 -22.802 1.00 86.12 79 PRO A O 1
ATOM 608 N N . VAL A 1 80 ? 14.568 -3.320 -23.194 1.00 88.56 80 VAL A N 1
ATOM 609 C CA . VAL A 1 80 ? 15.891 -3.564 -23.806 1.00 88.56 80 VAL A CA 1
ATOM 610 C C . VAL A 1 80 ? 17.039 -2.954 -23.007 1.00 88.56 80 VAL A C 1
ATOM 612 O O . VAL A 1 80 ? 18.195 -3.299 -23.232 1.00 88.56 80 VAL A O 1
ATOM 615 N N . HIS A 1 81 ? 16.743 -2.048 -22.072 1.00 85.00 81 HIS A N 1
ATOM 616 C CA . HIS A 1 81 ? 17.752 -1.426 -21.222 1.00 85.00 81 HIS A CA 1
ATOM 617 C C . HIS A 1 81 ? 17.160 -0.973 -19.885 1.00 85.00 81 HIS A C 1
ATOM 619 O O . HIS A 1 81 ? 16.066 -0.408 -19.860 1.00 85.00 81 HIS A O 1
ATOM 625 N N . TYR A 1 82 ? 17.903 -1.181 -18.799 1.00 81.19 82 TYR A N 1
ATOM 626 C CA . TYR A 1 82 ? 17.621 -0.631 -17.473 1.00 81.19 82 TYR A CA 1
ATOM 627 C C . TYR A 1 82 ? 18.423 0.657 -17.276 1.00 81.19 82 TYR A C 1
ATOM 629 O O . TYR A 1 82 ? 19.634 0.661 -17.483 1.00 81.19 82 TYR A O 1
ATOM 637 N N . LYS A 1 83 ? 17.753 1.743 -16.895 1.00 75.44 83 LYS A N 1
ATOM 638 C CA . LYS A 1 83 ? 18.384 3.017 -16.557 1.00 75.44 83 LYS A CA 1
ATOM 639 C C . LYS A 1 83 ? 18.589 3.072 -15.053 1.00 75.44 83 LYS A C 1
ATOM 641 O O . LYS A 1 83 ? 17.629 3.226 -14.301 1.00 75.44 83 LYS A O 1
ATOM 646 N N . GLU A 1 84 ? 19.842 2.986 -14.637 1.00 68.12 84 GLU A N 1
ATOM 647 C CA . GLU A 1 84 ? 20.225 3.299 -13.266 1.00 68.12 84 GLU A CA 1
ATOM 648 C C . GLU A 1 84 ? 19.951 4.781 -12.986 1.00 68.12 84 GLU A C 1
ATOM 650 O O . GLU A 1 84 ? 20.367 5.661 -13.749 1.00 68.12 84 GLU A O 1
ATOM 655 N N . GLU A 1 85 ? 19.238 5.072 -11.898 1.00 62.69 85 GLU A N 1
ATOM 656 C CA . GLU A 1 85 ? 19.235 6.425 -11.356 1.00 62.69 85 GLU A CA 1
ATOM 657 C C . GLU A 1 85 ? 20.627 6.686 -10.786 1.00 62.69 85 GLU A C 1
ATOM 659 O O . GLU A 1 85 ? 21.127 5.911 -9.971 1.00 62.69 85 GLU A O 1
ATOM 664 N N . LYS A 1 86 ? 21.288 7.749 -11.254 1.00 53.09 86 LYS A N 1
ATOM 665 C CA . LYS A 1 86 ? 22.578 8.156 -10.697 1.00 53.09 86 LYS A CA 1
ATOM 666 C C . LYS A 1 86 ? 22.385 8.401 -9.201 1.00 53.09 86 LYS A C 1
ATOM 668 O O . LYS A 1 86 ? 21.584 9.257 -8.832 1.00 53.09 86 LYS A O 1
ATOM 673 N N . GLU A 1 87 ? 23.115 7.679 -8.353 1.00 48.03 87 GLU A N 1
ATOM 674 C CA . GLU A 1 87 ? 23.200 8.007 -6.931 1.00 48.03 87 GLU A CA 1
ATOM 675 C C . GLU A 1 87 ? 23.638 9.473 -6.785 1.00 48.03 87 GLU A C 1
ATOM 677 O O . GLU A 1 87 ? 24.722 9.847 -7.234 1.00 48.03 87 GLU A O 1
ATOM 682 N N . GLY A 1 88 ? 22.788 10.319 -6.191 1.00 46.81 88 GLY A N 1
ATOM 683 C CA . GLY A 1 88 ? 23.177 11.691 -5.862 1.00 46.81 88 GLY A CA 1
ATOM 684 C C . GLY A 1 88 ? 22.055 12.723 -5.812 1.00 46.81 88 GLY A C 1
ATOM 685 O O . GLY A 1 88 ? 22.041 13.631 -6.634 1.00 46.81 88 GLY A O 1
ATOM 686 N N . ALA A 1 89 ? 21.167 12.622 -4.820 1.00 39.34 89 ALA A N 1
ATOM 687 C CA . ALA A 1 89 ? 20.571 13.772 -4.124 1.00 39.34 89 ALA A CA 1
ATOM 688 C C . ALA A 1 89 ? 19.838 13.286 -2.861 1.00 39.34 89 ALA A C 1
ATOM 690 O O . ALA A 1 89 ? 18.627 13.446 -2.709 1.00 39.34 89 ALA A O 1
ATOM 691 N N . GLY A 1 90 ? 20.580 12.667 -1.939 1.00 40.09 90 GLY A N 1
ATOM 692 C CA . GLY A 1 90 ? 20.190 12.733 -0.537 1.00 40.09 90 GLY A CA 1
ATOM 693 C C . GLY A 1 90 ? 20.265 14.201 -0.132 1.00 40.09 90 GLY A C 1
ATOM 694 O O . GLY A 1 90 ? 21.353 14.726 0.073 1.00 40.09 90 GLY A O 1
ATOM 695 N N . SER A 1 91 ? 19.124 14.887 -0.120 1.00 40.31 91 SER A N 1
ATOM 696 C CA . SER A 1 91 ? 19.004 16.163 0.574 1.00 40.31 91 SER A CA 1
ATOM 697 C C . SER A 1 91 ? 18.921 15.827 2.059 1.00 40.31 91 SER A C 1
ATOM 699 O O . SER A 1 91 ? 17.832 15.674 2.610 1.00 40.31 91 SER A O 1
ATOM 701 N N . ASP A 1 92 ? 20.085 15.621 2.669 1.00 39.47 92 ASP A N 1
ATOM 702 C CA . ASP A 1 92 ? 20.225 15.723 4.113 1.00 39.47 92 ASP A CA 1
ATOM 703 C C . ASP A 1 92 ? 19.871 17.171 4.499 1.00 39.47 92 ASP A C 1
ATOM 705 O O . ASP A 1 92 ? 20.391 18.128 3.918 1.00 39.47 92 ASP A O 1
ATOM 709 N N . ILE A 1 93 ? 18.901 17.307 5.407 1.00 38.84 93 ILE A N 1
ATOM 710 C CA . ILE A 1 93 ? 18.663 18.518 6.206 1.00 38.84 93 ILE A CA 1
ATOM 711 C C . ILE A 1 93 ? 19.764 18.603 7.258 1.00 38.84 93 ILE A C 1
ATOM 713 O O . ILE A 1 93 ? 20.040 17.549 7.876 1.00 38.84 93 ILE A O 1
#

Nearest PDB structures (foldseek):
  5xpu-assembly1_A  TM=2.092E-01  e=8.864E+00  Homo sapiens

Solvent-accessible surface area (backbone atoms only — not comparable to full-atom values): 6403 Å² total; per-residue (Å²): 110,74,65,62,59,50,56,50,35,60,55,59,46,66,32,80,92,64,64,64,46,70,100,48,77,59,62,65,50,75,46,75,52,93,47,73,69,63,60,70,56,68,52,71,90,64,85,77,92,80,83,74,96,64,92,75,55,68,48,79,36,67,59,58,91,88,73,69,87,83,43,66,46,65,57,97,88,39,80,77,42,78,53,80,78,76,90,79,78,83,79,77,129